Protein AF-A0A2E8S2K5-F1 (afdb_monomer_lite)

Sequence (98 aa):
MFSAHVRWGKFDLAAGYILPMKRAAFEDSQLEKAKTRRCTGYEVIRVALTGPKTATAQVHFGWTNRASTIVRAVTVKQTWKRVGDVWMLIEWDPEDGL

pLDDT: mean 88.98, std 9.49, range [41.88, 96.0]

Structure (mmCIF, N/CA/C/O backbone):
data_AF-A0A2E8S2K5-F1
#
_entry.id   AF-A0A2E8S2K5-F1
#
loop_
_atom_site.group_PDB
_atom_site.id
_atom_site.type_symbol
_atom_site.label_atom_id
_atom_site.label_alt_id
_atom_site.label_comp_id
_atom_site.label_asym_id
_atom_site.label_entity_id
_atom_site.label_seq_id
_atom_site.pdbx_PDB_ins_code
_atom_site.Cartn_x
_atom_site.Cartn_y
_atom_site.Cartn_z
_atom_site.occupancy
_atom_site.B_iso_or_equiv
_atom_site.auth_seq_id
_atom_site.auth_comp_id
_atom_site.auth_asym_id
_atom_site.auth_atom_id
_atom_site.pdbx_PDB_model_num
ATOM 1 N N . MET A 1 1 ? -1.551 -9.747 2.778 1.00 82.88 1 MET A N 1
ATOM 2 C CA . MET A 1 1 ? -0.769 -8.700 3.489 1.00 82.88 1 MET A CA 1
ATOM 3 C C . MET A 1 1 ? -0.414 -7.613 2.488 1.00 82.88 1 MET A C 1
ATOM 5 O O . MET A 1 1 ? 0.124 -7.942 1.439 1.00 82.88 1 MET A O 1
ATOM 9 N N . PHE A 1 2 ? -0.712 -6.349 2.786 1.00 91.50 2 PHE A N 1
ATOM 10 C CA . PHE A 1 2 ? -0.598 -5.229 1.841 1.00 91.50 2 PHE A CA 1
ATOM 11 C C . PHE A 1 2 ? 0.736 -5.141 1.077 1.00 91.50 2 PHE A C 1
ATOM 13 O O . PHE A 1 2 ? 0.735 -5.245 -0.148 1.00 91.50 2 PHE A O 1
ATOM 20 N N . SER A 1 3 ? 1.875 -5.038 1.774 1.00 91.69 3 SER A N 1
ATOM 21 C CA . SER A 1 3 ? 3.197 -4.888 1.135 1.00 91.69 3 SER A CA 1
ATOM 22 C C . SER A 1 3 ? 3.562 -6.066 0.222 1.00 91.69 3 SER A C 1
ATOM 24 O O . SER A 1 3 ? 4.193 -5.878 -0.816 1.00 91.69 3 SER A O 1
ATOM 26 N N . ALA A 1 4 ? 3.094 -7.277 0.549 1.00 93.31 4 ALA A N 1
ATOM 27 C CA . ALA A 1 4 ? 3.268 -8.450 -0.303 1.00 93.31 4 ALA A CA 1
ATOM 28 C C . ALA A 1 4 ? 2.487 -8.331 -1.619 1.00 93.31 4 ALA A C 1
ATOM 30 O O . ALA A 1 4 ? 3.009 -8.668 -2.678 1.00 93.31 4 ALA A O 1
ATOM 31 N N . HIS A 1 5 ? 1.250 -7.833 -1.575 1.00 94.75 5 HIS A N 1
ATOM 32 C CA . HIS A 1 5 ? 0.453 -7.622 -2.783 1.00 94.75 5 HIS A CA 1
ATOM 33 C C . HIS A 1 5 ? 1.063 -6.535 -3.677 1.00 94.75 5 HIS A C 1
ATOM 35 O O . HIS A 1 5 ? 1.169 -6.744 -4.885 1.00 94.75 5 HIS A O 1
ATOM 41 N N . VAL A 1 6 ? 1.567 -5.446 -3.083 1.00 91.31 6 VAL A N 1
ATOM 42 C CA . VAL A 1 6 ? 2.315 -4.397 -3.801 1.00 91.31 6 VAL A CA 1
ATOM 43 C C . VAL A 1 6 ? 3.554 -4.976 -4.488 1.00 91.31 6 VAL A C 1
ATOM 45 O O . VAL A 1 6 ? 3.766 -4.723 -5.673 1.00 91.31 6 VAL A O 1
ATOM 48 N N . ARG A 1 7 ? 4.333 -5.819 -3.791 1.00 92.50 7 ARG A N 1
ATOM 49 C CA . ARG A 1 7 ? 5.508 -6.493 -4.371 1.00 92.50 7 ARG A CA 1
ATOM 50 C C . ARG A 1 7 ? 5.172 -7.260 -5.647 1.00 92.50 7 ARG A C 1
ATOM 52 O O . ARG A 1 7 ? 5.920 -7.214 -6.620 1.00 92.50 7 ARG A O 1
ATOM 59 N N . TRP A 1 8 ? 4.059 -7.983 -5.628 1.00 93.00 8 TRP A N 1
ATOM 60 C CA . TRP A 1 8 ? 3.649 -8.844 -6.733 1.00 93.00 8 TRP A CA 1
ATOM 61 C C . TRP A 1 8 ? 2.790 -8.141 -7.789 1.00 93.00 8 TRP A C 1
ATOM 63 O O . TRP A 1 8 ? 2.329 -8.804 -8.711 1.00 93.00 8 TRP A O 1
ATOM 73 N N . GLY A 1 9 ? 2.575 -6.826 -7.677 1.00 90.94 9 GLY A N 1
ATOM 74 C CA . GLY A 1 9 ? 1.734 -6.072 -8.611 1.00 90.94 9 GLY A CA 1
ATOM 75 C C . GLY A 1 9 ? 0.245 -6.423 -8.536 1.00 90.94 9 GLY A C 1
ATOM 76 O O . GLY A 1 9 ? -0.500 -6.111 -9.458 1.00 90.94 9 GLY A O 1
ATOM 77 N N . LYS A 1 10 ? -0.198 -7.073 -7.453 1.00 94.31 10 LYS A N 1
ATOM 78 C CA . LYS A 1 10 ? -1.606 -7.420 -7.203 1.00 94.31 10 LYS A CA 1
ATOM 79 C C . LYS A 1 10 ? -2.307 -6.243 -6.523 1.00 94.31 10 LYS A C 1
ATOM 81 O O . LYS A 1 10 ? -2.610 -6.297 -5.329 1.00 94.31 10 LYS A O 1
ATOM 86 N N . PHE A 1 11 ? -2.412 -5.120 -7.233 1.00 93.38 11 PHE A N 1
ATOM 87 C CA . PHE A 1 11 ? -2.859 -3.852 -6.648 1.00 93.38 11 PHE A CA 1
ATOM 88 C C . PHE A 1 11 ? -4.334 -3.864 -6.242 1.00 93.38 11 PHE A C 1
ATOM 90 O O . PHE A 1 11 ? -4.669 -3.257 -5.233 1.00 93.38 11 PHE A O 1
ATOM 97 N N . ASP A 1 12 ? -5.162 -4.643 -6.927 1.00 93.75 12 ASP A N 1
ATOM 98 C CA . ASP A 1 12 ? -6.543 -4.964 -6.555 1.00 93.75 12 ASP A CA 1
ATOM 99 C C . ASP A 1 12 ? -6.629 -5.567 -5.137 1.00 93.75 12 ASP A C 1
ATOM 101 O O . ASP A 1 12 ? -7.364 -5.094 -4.267 1.00 93.75 12 ASP A O 1
ATOM 105 N N . LEU A 1 13 ? -5.786 -6.563 -4.843 1.00 94.62 13 LEU A N 1
ATOM 106 C CA . LEU A 1 13 ? -5.728 -7.191 -3.521 1.00 94.62 13 LEU A CA 1
ATOM 107 C C . LEU A 1 13 ? -5.129 -6.250 -2.468 1.00 94.62 13 LEU A C 1
ATOM 109 O O . LEU A 1 13 ? -5.521 -6.284 -1.301 1.00 94.62 13 LEU A O 1
ATOM 113 N N . ALA A 1 14 ? -4.172 -5.403 -2.860 1.00 94.00 14 ALA A N 1
ATOM 114 C CA . ALA A 1 14 ? -3.610 -4.384 -1.978 1.00 94.00 14 ALA A CA 1
ATOM 115 C C . ALA A 1 14 ? -4.655 -3.312 -1.612 1.00 94.00 14 ALA A C 1
ATOM 117 O O . ALA A 1 14 ? -4.740 -2.913 -0.450 1.00 94.00 14 ALA A O 1
ATOM 118 N N . ALA A 1 15 ? -5.495 -2.901 -2.563 1.00 93.56 15 ALA A N 1
ATOM 119 C CA . ALA A 1 15 ? -6.548 -1.912 -2.363 1.00 93.56 15 ALA A CA 1
ATOM 120 C C . ALA A 1 15 ? -7.617 -2.374 -1.362 1.00 93.56 15 ALA A C 1
ATOM 122 O O . ALA A 1 15 ? -8.216 -1.546 -0.676 1.00 93.56 15 ALA A O 1
ATOM 123 N N . GLY A 1 16 ? -7.791 -3.686 -1.170 1.00 93.75 16 GLY A N 1
ATOM 124 C CA . GLY A 1 16 ? -8.633 -4.240 -0.104 1.00 93.75 16 GLY A CA 1
ATOM 125 C C . GLY A 1 16 ? -8.276 -3.729 1.302 1.00 93.75 16 GLY A C 1
ATOM 126 O O . GLY A 1 16 ? -9.160 -3.592 2.148 1.00 93.75 16 GLY A O 1
ATOM 127 N N . TYR A 1 17 ? -7.010 -3.363 1.530 1.00 94.25 17 TYR A N 1
ATOM 128 C CA . TYR A 1 17 ? -6.524 -2.791 2.789 1.00 94.25 17 TYR A CA 1
ATOM 129 C C . TYR A 1 17 ? -6.633 -1.264 2.856 1.00 94.25 17 TYR A C 1
ATOM 131 O O . TYR A 1 17 ? -6.312 -0.684 3.885 1.00 94.25 17 TYR A O 1
ATOM 139 N N . ILE A 1 18 ? -7.062 -0.598 1.788 1.00 92.19 18 ILE A N 1
ATOM 140 C CA . ILE A 1 18 ? -7.200 0.858 1.722 1.00 92.19 18 ILE A CA 1
ATOM 141 C C . ILE A 1 18 ? -8.662 1.241 1.952 1.00 92.19 18 ILE A C 1
ATOM 143 O O . ILE A 1 18 ? -9.583 0.486 1.619 1.00 92.19 18 ILE A O 1
ATOM 147 N N . LEU A 1 19 ? -8.876 2.431 2.524 1.00 88.88 19 LEU A N 1
ATOM 148 C CA . LEU A 1 19 ? -10.209 3.014 2.674 1.00 88.88 19 LEU A CA 1
ATOM 149 C C . LEU A 1 19 ? -10.970 2.997 1.335 1.00 88.88 19 LEU A C 1
ATOM 151 O O . LEU A 1 19 ? -10.406 3.453 0.338 1.00 88.88 19 LEU A O 1
ATOM 155 N N . PRO A 1 20 ? -12.247 2.561 1.298 1.00 89.62 20 PRO A N 1
ATOM 156 C CA . PRO A 1 20 ? -13.006 2.385 0.054 1.00 89.62 20 PRO A CA 1
ATOM 157 C C . PRO A 1 20 ? -12.943 3.580 -0.904 1.00 89.62 20 PRO A C 1
ATOM 159 O O . PRO A 1 20 ? -12.677 3.409 -2.088 1.00 89.62 20 PRO A O 1
ATOM 162 N N . MET A 1 21 ? -13.078 4.795 -0.369 1.00 88.69 21 MET A N 1
ATOM 163 C CA . MET A 1 21 ? -13.047 6.050 -1.131 1.00 88.69 21 MET A CA 1
ATOM 164 C C . MET A 1 21 ? -11.702 6.364 -1.813 1.00 88.69 21 MET A C 1
ATOM 166 O O . MET A 1 21 ? -11.663 7.193 -2.712 1.00 88.69 21 MET A O 1
ATOM 170 N N . LYS A 1 22 ? -10.597 5.731 -1.393 1.00 89.31 22 LYS A N 1
ATOM 171 C CA . LYS A 1 22 ? -9.250 5.943 -1.951 1.00 89.31 22 LYS A CA 1
ATOM 172 C C . LYS A 1 22 ? -8.770 4.784 -2.838 1.00 89.31 22 LYS A C 1
ATOM 174 O O . LYS A 1 22 ? -7.693 4.890 -3.417 1.00 89.31 22 LYS A O 1
ATOM 179 N N . ARG A 1 23 ? -9.528 3.683 -2.942 1.00 92.00 23 ARG A N 1
ATOM 180 C CA . ARG A 1 23 ? -9.088 2.446 -3.621 1.00 92.00 23 ARG A CA 1
ATOM 181 C C . ARG A 1 23 ? -8.792 2.653 -5.102 1.00 92.00 23 ARG A C 1
ATOM 183 O O . ARG A 1 23 ? -7.679 2.371 -5.522 1.00 92.00 23 ARG A O 1
ATOM 190 N N . ALA A 1 24 ? -9.742 3.222 -5.845 1.00 91.06 24 ALA A N 1
ATOM 191 C CA . ALA A 1 24 ? -9.591 3.442 -7.285 1.00 91.06 24 ALA A CA 1
ATOM 192 C C . ALA A 1 24 ? -8.367 4.320 -7.602 1.00 91.06 24 ALA A C 1
ATOM 194 O O . ALA A 1 24 ? -7.480 3.909 -8.340 1.00 91.06 24 ALA A O 1
ATOM 195 N N . ALA A 1 25 ? -8.245 5.471 -6.931 1.00 89.75 25 ALA A N 1
ATOM 196 C CA . ALA A 1 25 ? -7.104 6.372 -7.109 1.00 89.75 25 ALA A CA 1
ATOM 197 C C . ALA A 1 25 ? -5.755 5.707 -6.773 1.00 89.75 25 ALA A C 1
ATOM 199 O O . ALA A 1 25 ? -4.735 5.983 -7.409 1.00 89.75 25 ALA A O 1
ATOM 200 N N . PHE A 1 26 ? -5.732 4.826 -5.770 1.00 90.62 26 PHE A N 1
ATOM 201 C CA . PHE A 1 26 ? -4.550 4.037 -5.453 1.00 90.62 26 PHE A CA 1
ATOM 202 C C . PHE A 1 26 ? -4.212 3.043 -6.569 1.00 90.62 26 PHE A C 1
ATOM 204 O O . PHE A 1 26 ? -3.054 2.999 -6.990 1.00 90.62 26 PHE A O 1
ATOM 211 N N . GLU A 1 27 ? -5.190 2.257 -7.026 1.00 92.44 27 GLU A N 1
ATOM 212 C CA . GLU A 1 27 ? -4.998 1.23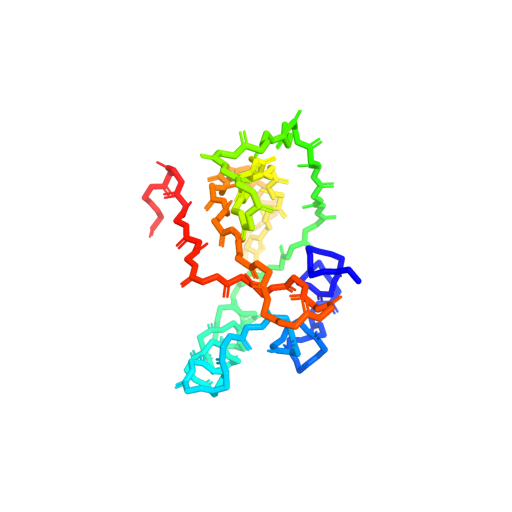7 -8.059 1.00 92.44 27 GLU A CA 1
ATOM 213 C C . GLU A 1 27 ? -4.474 1.876 -9.342 1.00 92.44 27 GLU A C 1
ATOM 215 O O . GLU A 1 27 ? -3.421 1.467 -9.833 1.00 92.44 27 GLU A O 1
ATOM 220 N N . ASP A 1 28 ? -5.116 2.953 -9.797 1.00 92.06 28 ASP A N 1
ATOM 221 C CA . ASP A 1 28 ? -4.708 3.713 -10.980 1.00 92.06 28 ASP A CA 1
ATOM 222 C C . ASP A 1 28 ? -3.271 4.230 -10.844 1.00 92.06 28 ASP A C 1
ATOM 224 O O . ASP A 1 28 ? -2.434 4.028 -11.729 1.00 92.06 28 ASP A O 1
ATOM 228 N N . SER A 1 29 ? -2.935 4.838 -9.697 1.00 90.19 29 SER A N 1
ATOM 229 C CA . SER A 1 29 ? -1.579 5.334 -9.446 1.00 90.19 29 SER A CA 1
ATOM 230 C C . SER A 1 29 ? -0.545 4.207 -9.486 1.00 90.19 29 SER A C 1
ATOM 232 O O . SER A 1 29 ? 0.530 4.376 -10.069 1.00 90.19 29 SER A O 1
ATOM 234 N N . GLN A 1 30 ? -0.834 3.059 -8.866 1.00 91.00 30 GLN A N 1
ATOM 235 C CA . GLN A 1 30 ? 0.100 1.935 -8.839 1.00 91.00 30 GLN A CA 1
ATOM 236 C C . GLN A 1 30 ? 0.248 1.257 -10.196 1.00 91.00 30 GLN A C 1
ATOM 238 O O . GLN A 1 30 ? 1.369 0.895 -10.554 1.00 91.00 30 GLN A O 1
ATOM 243 N N . LEU A 1 31 ? -0.835 1.129 -10.961 1.00 92.06 31 LEU A N 1
ATOM 244 C CA . LEU A 1 31 ? -0.801 0.606 -12.324 1.00 92.06 31 LEU A CA 1
ATOM 245 C C . LEU A 1 31 ? 0.042 1.497 -13.237 1.00 92.06 31 LEU A C 1
ATOM 247 O O . LEU A 1 31 ? 0.889 0.981 -13.967 1.00 92.06 31 LEU A O 1
ATOM 251 N N . GLU A 1 32 ? -0.107 2.820 -13.142 1.00 90.06 32 GLU A N 1
ATOM 252 C CA . GLU A 1 32 ? 0.713 3.762 -13.910 1.00 90.06 32 GLU A CA 1
ATOM 253 C C . GLU A 1 32 ? 2.198 3.629 -13.551 1.00 90.06 32 GLU A C 1
ATOM 255 O O . GLU A 1 32 ? 3.052 3.433 -14.416 1.00 90.06 32 GLU A O 1
ATOM 260 N N . LYS A 1 33 ? 2.513 3.622 -12.251 1.00 89.06 33 LYS A N 1
ATOM 261 C CA . LYS A 1 33 ? 3.875 3.393 -11.748 1.00 89.06 33 LYS A CA 1
ATOM 262 C C . LYS A 1 33 ? 4.429 2.040 -12.207 1.00 89.06 33 LYS A C 1
ATOM 264 O O . LYS A 1 33 ? 5.600 1.945 -12.568 1.00 89.06 33 LYS A O 1
ATOM 269 N N . ALA A 1 34 ? 3.612 0.993 -12.246 1.00 88.75 34 ALA A N 1
ATOM 270 C CA . ALA A 1 34 ? 4.041 -0.342 -12.649 1.00 88.75 34 ALA A CA 1
ATOM 271 C C . ALA A 1 34 ? 4.467 -0.442 -14.123 1.00 88.75 34 ALA A C 1
ATOM 273 O O . ALA A 1 34 ? 5.168 -1.393 -14.485 1.00 88.75 34 ALA A O 1
ATOM 274 N N . LYS A 1 35 ? 4.100 0.532 -14.971 1.00 89.44 35 LYS A N 1
ATOM 275 C CA . LYS A 1 35 ? 4.584 0.613 -16.358 1.00 89.44 35 LYS A CA 1
ATOM 276 C C . LYS A 1 35 ? 6.091 0.847 -16.420 1.00 89.44 35 LYS A C 1
ATOM 278 O O . LYS A 1 35 ? 6.757 0.278 -17.281 1.00 89.44 35 LYS A O 1
ATOM 283 N N . THR A 1 36 ? 6.632 1.639 -15.495 1.00 88.50 36 THR A N 1
ATOM 284 C CA . THR A 1 36 ? 8.035 2.081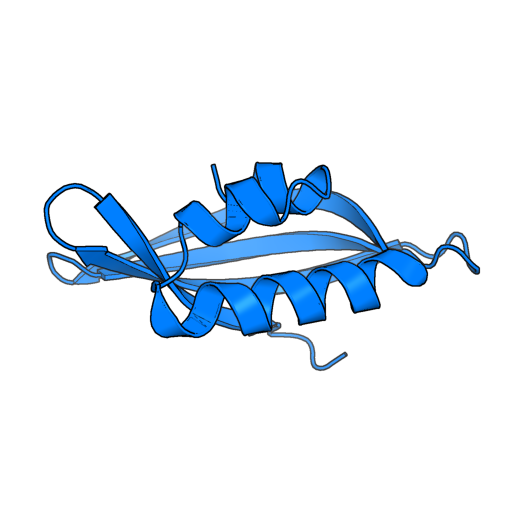 -15.514 1.00 88.50 36 THR A CA 1
ATOM 285 C C . THR A 1 36 ? 8.880 1.466 -14.408 1.00 88.50 36 THR A C 1
ATOM 287 O O . THR A 1 36 ? 10.086 1.319 -14.583 1.00 88.50 36 THR A O 1
ATOM 290 N N . ARG A 1 37 ? 8.283 1.050 -13.286 1.00 88.88 37 ARG A N 1
ATOM 291 C CA . ARG A 1 37 ? 9.006 0.450 -12.157 1.00 88.88 37 ARG A CA 1
ATOM 292 C C . ARG A 1 37 ? 8.379 -0.845 -11.664 1.00 88.88 37 ARG A C 1
ATOM 294 O O . ARG A 1 37 ? 7.191 -1.094 -11.833 1.00 88.88 37 ARG A O 1
ATOM 301 N N . ARG A 1 38 ? 9.185 -1.685 -11.021 1.00 89.38 38 ARG A N 1
ATOM 302 C CA . ARG A 1 38 ? 8.744 -2.922 -10.369 1.00 89.38 38 ARG A CA 1
ATOM 303 C C . ARG A 1 38 ? 9.311 -2.992 -8.960 1.00 89.38 38 ARG A C 1
ATOM 305 O O . ARG A 1 38 ? 10.476 -2.680 -8.746 1.00 89.38 38 ARG A O 1
ATOM 312 N N . CYS A 1 39 ? 8.495 -3.440 -8.013 1.00 90.31 39 CYS A N 1
ATOM 313 C CA . CYS A 1 39 ? 8.963 -3.758 -6.673 1.00 90.31 39 CYS A CA 1
ATOM 314 C C . CYS A 1 39 ? 9.725 -5.093 -6.702 1.00 90.31 39 CYS A C 1
ATOM 316 O O . CYS A 1 39 ? 9.177 -6.118 -7.114 1.00 90.31 39 CYS A O 1
ATOM 318 N N . THR A 1 40 ? 10.979 -5.101 -6.264 1.00 91.25 40 THR A N 1
ATOM 319 C CA . THR A 1 40 ? 11.823 -6.305 -6.179 1.00 91.25 40 THR A CA 1
ATOM 320 C C . THR A 1 40 ? 11.782 -6.942 -4.799 1.00 91.25 40 THR A C 1
ATOM 322 O O . THR A 1 40 ? 11.916 -8.159 -4.678 1.00 91.25 40 THR A O 1
ATOM 325 N N . GLY A 1 41 ? 11.539 -6.143 -3.761 1.00 92.12 41 GLY A N 1
ATOM 326 C CA . GLY A 1 41 ? 11.531 -6.605 -2.383 1.00 92.12 41 GLY A CA 1
ATOM 327 C C . GLY A 1 41 ? 10.831 -5.647 -1.440 1.00 92.12 41 GLY A C 1
ATOM 328 O O . GLY A 1 41 ? 10.613 -4.486 -1.778 1.00 92.12 41 GLY A O 1
ATOM 329 N N . TYR A 1 42 ? 10.478 -6.149 -0.262 1.00 93.81 42 TYR A N 1
ATOM 330 C CA . TYR A 1 42 ? 10.090 -5.302 0.853 1.00 93.81 42 TYR A CA 1
ATOM 331 C C . TYR A 1 42 ? 10.566 -5.915 2.167 1.00 93.81 42 TYR A C 1
ATOM 333 O O . TYR A 1 42 ? 10.666 -7.139 2.275 1.00 93.81 42 TYR A O 1
ATOM 341 N N . GLU A 1 43 ? 10.804 -5.063 3.152 1.00 94.19 43 GLU A N 1
ATOM 342 C CA . GLU A 1 43 ? 11.156 -5.434 4.515 1.00 94.19 43 GLU A CA 1
ATOM 343 C C . GLU A 1 43 ? 10.381 -4.542 5.486 1.00 94.19 43 GLU A C 1
ATOM 345 O O . GLU A 1 43 ? 10.332 -3.323 5.321 1.00 94.19 43 GLU A O 1
ATOM 350 N N . VAL A 1 44 ? 9.726 -5.147 6.478 1.00 93.38 44 VAL A N 1
ATOM 351 C CA . VAL A 1 44 ? 9.047 -4.395 7.540 1.00 93.38 44 VAL A CA 1
ATOM 352 C C . VAL A 1 44 ? 10.063 -4.150 8.644 1.00 93.38 44 VAL A C 1
ATOM 354 O O . VAL A 1 44 ? 10.470 -5.085 9.323 1.00 93.38 44 VAL A O 1
ATOM 357 N N . ILE A 1 45 ? 10.461 -2.895 8.809 1.00 94.75 45 ILE A N 1
ATOM 358 C CA . ILE A 1 45 ? 11.550 -2.494 9.704 1.00 94.75 45 ILE A CA 1
ATOM 359 C C . ILE A 1 45 ? 11.048 -2.333 11.130 1.00 94.75 45 ILE A C 1
ATOM 361 O O . ILE A 1 45 ? 11.665 -2.785 12.091 1.00 94.75 45 ILE A O 1
ATOM 365 N N . ARG A 1 46 ? 9.901 -1.670 11.275 1.00 93.38 46 ARG A N 1
ATOM 366 C CA . ARG A 1 46 ? 9.325 -1.364 12.579 1.00 93.38 46 ARG A CA 1
ATOM 367 C C . ARG A 1 46 ? 7.819 -1.331 12.486 1.00 93.38 46 ARG A C 1
ATOM 369 O O . ARG A 1 46 ? 7.271 -0.783 11.535 1.00 93.38 46 ARG A O 1
ATOM 376 N N . VAL A 1 47 ? 7.167 -1.855 13.515 1.00 94.75 47 VAL A N 1
ATOM 377 C CA . VAL A 1 47 ? 5.739 -1.667 13.761 1.00 94.75 47 VAL A CA 1
ATOM 378 C C . VAL A 1 47 ? 5.582 -1.117 15.171 1.00 94.75 47 VAL A C 1
ATOM 380 O O . VAL A 1 47 ? 6.186 -1.634 16.109 1.00 94.75 47 VAL A O 1
ATOM 383 N N . ALA A 1 48 ? 4.798 -0.057 15.322 1.00 95.56 48 ALA A N 1
ATOM 384 C CA . ALA A 1 48 ? 4.509 0.551 16.611 1.00 95.56 48 ALA A CA 1
ATOM 385 C C . ALA A 1 48 ? 3.015 0.853 16.721 1.00 95.56 48 ALA A C 1
ATOM 387 O O . ALA A 1 48 ? 2.418 1.418 15.807 1.00 95.56 48 ALA A O 1
ATOM 388 N N . LEU A 1 49 ? 2.407 0.504 17.853 1.00 95.56 49 LEU A N 1
ATOM 389 C CA . LEU A 1 49 ? 1.080 1.010 18.187 1.00 95.56 49 LEU A CA 1
ATOM 390 C C . LEU A 1 49 ? 1.212 2.483 18.582 1.00 95.56 49 LEU A C 1
ATOM 392 O O . LEU A 1 49 ? 2.035 2.829 19.424 1.00 95.56 49 LEU A O 1
ATOM 396 N N . THR A 1 50 ? 0.401 3.343 17.976 1.00 92.50 50 THR A N 1
ATOM 397 C CA . THR A 1 50 ? 0.331 4.778 18.309 1.00 92.50 50 THR A CA 1
ATOM 398 C C . THR A 1 50 ? -0.946 5.130 19.070 1.00 92.50 50 THR A C 1
ATOM 400 O O . THR A 1 50 ? -1.132 6.270 19.482 1.00 92.50 50 THR A O 1
ATOM 403 N N . GLY A 1 51 ? -1.830 4.149 19.265 1.00 91.31 51 GLY A N 1
ATOM 404 C CA . GLY A 1 51 ? -3.075 4.264 20.014 1.00 91.31 51 GLY A CA 1
ATOM 405 C C . GLY A 1 51 ? -3.866 2.949 20.001 1.00 91.31 51 GLY A C 1
ATOM 406 O O . GLY A 1 51 ? -3.465 1.992 19.338 1.00 91.31 51 GLY A O 1
ATOM 407 N N . PRO A 1 52 ? -5.029 2.882 20.678 1.00 90.25 52 PRO A N 1
ATOM 408 C CA . PRO A 1 52 ? -5.809 1.643 20.825 1.00 90.25 52 PRO A CA 1
ATOM 409 C C . PRO A 1 52 ? -6.278 1.019 19.501 1.00 90.25 52 PRO A C 1
ATOM 411 O O . PRO A 1 52 ? -6.575 -0.171 19.430 1.00 90.25 52 PRO A O 1
ATOM 414 N N . LYS A 1 53 ? -6.394 1.835 18.448 1.00 94.94 53 LYS A N 1
ATOM 415 C CA . LYS A 1 53 ? -6.858 1.431 17.113 1.00 94.94 53 LYS A CA 1
ATOM 416 C C . LYS A 1 53 ? -5.972 1.997 16.007 1.00 94.94 53 LYS A C 1
ATOM 418 O O . LYS A 1 53 ? -6.423 2.090 14.870 1.00 94.94 53 LYS A O 1
ATOM 423 N N . THR A 1 54 ? -4.753 2.420 16.329 1.00 95.62 54 THR A N 1
ATOM 424 C CA . THR A 1 54 ? -3.833 3.033 15.368 1.00 95.62 54 THR A CA 1
ATOM 425 C C . THR A 1 54 ? -2.435 2.456 15.508 1.00 95.62 54 THR A C 1
ATOM 427 O O . THR A 1 54 ? -1.957 2.199 16.613 1.00 95.62 54 THR A O 1
ATOM 430 N N . ALA A 1 55 ? -1.779 2.250 14.373 1.00 96.00 55 ALA A N 1
ATOM 431 C CA . ALA A 1 55 ? -0.421 1.742 14.310 1.00 96.00 55 ALA A CA 1
ATOM 432 C C . ALA A 1 55 ? 0.349 2.439 13.191 1.00 96.00 55 ALA A C 1
ATOM 434 O O . ALA A 1 55 ? -0.233 2.857 12.192 1.00 96.00 55 ALA A O 1
ATOM 435 N N . THR A 1 56 ? 1.660 2.535 13.344 1.00 95.25 56 THR A N 1
ATOM 436 C CA . THR A 1 56 ? 2.573 2.931 12.279 1.00 95.25 56 THR A CA 1
ATOM 437 C C . THR A 1 56 ? 3.475 1.761 11.921 1.00 95.25 56 THR A C 1
ATOM 439 O O . THR A 1 56 ? 3.876 0.981 12.787 1.00 95.25 56 THR A O 1
ATOM 442 N N . ALA A 1 57 ? 3.784 1.626 10.637 1.00 94.56 57 ALA A N 1
ATOM 443 C CA . ALA A 1 57 ? 4.768 0.680 10.143 1.00 94.56 57 ALA A CA 1
ATOM 444 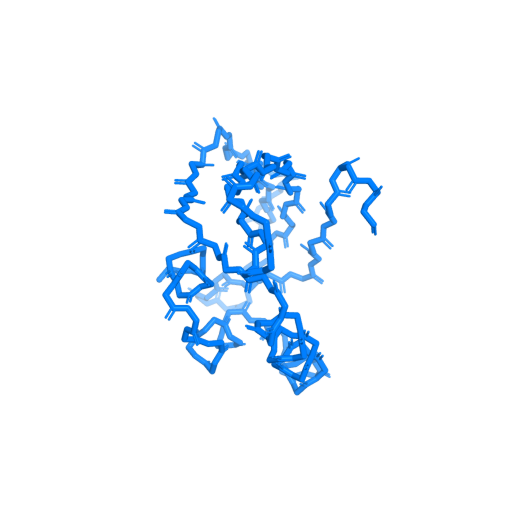C C . ALA A 1 57 ? 5.771 1.401 9.241 1.00 94.56 57 ALA A C 1
ATOM 446 O O . ALA A 1 57 ? 5.371 2.165 8.368 1.00 94.56 57 ALA A O 1
ATOM 447 N N . GLN A 1 58 ? 7.060 1.157 9.440 1.00 94.50 58 GLN A N 1
ATOM 448 C CA . GLN A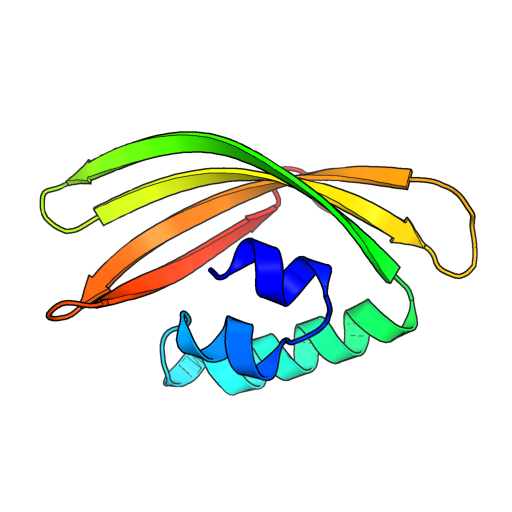 1 58 ? 8.103 1.558 8.499 1.00 94.50 58 GLN A CA 1
ATOM 449 C C . GLN A 1 58 ? 8.444 0.358 7.628 1.00 94.50 58 GLN A C 1
ATOM 451 O O . GLN A 1 58 ? 8.752 -0.722 8.139 1.00 94.50 58 GLN A O 1
ATOM 456 N N . VAL A 1 59 ? 8.351 0.541 6.316 1.00 93.81 59 VAL A N 1
ATOM 457 C CA . VAL A 1 59 ? 8.579 -0.517 5.336 1.00 93.81 59 VAL A CA 1
ATOM 458 C C . VAL A 1 59 ? 9.597 -0.032 4.319 1.00 93.81 59 VAL A C 1
ATOM 460 O O . VAL A 1 59 ? 9.364 0.962 3.636 1.00 93.81 59 VAL A O 1
ATOM 463 N N . HIS A 1 60 ? 10.707 -0.747 4.192 1.00 94.25 60 HIS A N 1
ATOM 464 C CA . HIS A 1 60 ? 11.649 -0.546 3.099 1.00 94.25 60 HIS A CA 1
ATOM 465 C C . HIS A 1 60 ? 11.139 -1.286 1.873 1.00 94.25 60 HIS A C 1
ATOM 467 O O . HIS A 1 60 ? 10.882 -2.485 1.938 1.00 94.25 60 HIS A O 1
ATOM 473 N N . PHE A 1 61 ? 11.011 -0.591 0.749 1.00 92.06 61 PHE A N 1
ATOM 474 C CA . PHE A 1 61 ? 10.713 -1.192 -0.543 1.00 92.06 61 PHE A CA 1
ATOM 475 C C . PHE A 1 61 ? 11.911 -1.064 -1.475 1.00 92.06 61 PHE A C 1
ATOM 477 O O . PHE A 1 61 ? 12.448 0.024 -1.662 1.00 92.06 61 PHE A O 1
ATOM 484 N N . GLY A 1 62 ? 12.290 -2.169 -2.110 1.00 92.06 62 GLY A N 1
ATOM 485 C CA . GLY A 1 62 ? 13.216 -2.163 -3.236 1.00 92.06 62 GLY A CA 1
ATOM 486 C C . GLY A 1 62 ? 12.446 -1.993 -4.539 1.00 92.06 62 GLY A C 1
ATOM 487 O O . GLY A 1 62 ? 11.546 -2.782 -4.831 1.00 92.06 62 GLY A O 1
ATOM 488 N N . TRP A 1 63 ? 12.810 -0.994 -5.335 1.00 90.75 63 TRP A N 1
ATOM 489 C CA . TRP A 1 63 ? 12.230 -0.719 -6.645 1.00 90.75 63 TRP A CA 1
ATOM 490 C C . TRP A 1 63 ? 13.306 -0.746 -7.716 1.00 90.75 63 TRP A C 1
ATOM 492 O O . TRP A 1 63 ? 14.364 -0.156 -7.542 1.00 90.75 63 TRP A O 1
ATOM 502 N N . THR A 1 64 ? 13.025 -1.365 -8.855 1.00 89.69 64 THR A N 1
ATOM 503 C CA . THR A 1 64 ? 13.840 -1.209 -10.062 1.00 89.69 64 THR A CA 1
ATOM 504 C C . THR A 1 64 ? 13.062 -0.445 -11.109 1.00 89.69 64 THR A C 1
ATOM 506 O O . THR A 1 64 ? 11.853 -0.643 -11.265 1.00 89.69 64 THR A O 1
ATOM 509 N N . ASN A 1 65 ? 13.751 0.414 -11.853 1.00 86.06 65 ASN A N 1
ATOM 510 C CA . ASN A 1 65 ? 13.213 0.905 -13.113 1.00 86.06 65 ASN A CA 1
ATOM 511 C C . ASN A 1 65 ? 13.254 -0.253 -14.131 1.00 86.06 65 ASN A C 1
ATOM 513 O O . ASN A 1 65 ? 14.118 -1.121 -14.071 1.00 86.06 65 ASN A O 1
ATOM 517 N N . ARG A 1 66 ? 12.293 -0.334 -15.047 1.00 77.88 66 ARG A N 1
ATOM 518 C CA . ARG A 1 66 ? 12.332 -1.328 -16.128 1.00 77.88 66 ARG A CA 1
ATOM 519 C C . ARG A 1 66 ? 13.338 -0.947 -17.213 1.00 77.88 66 ARG A C 1
ATOM 521 O O . ARG A 1 66 ? 13.881 -1.835 -17.856 1.00 77.88 66 ARG A O 1
ATOM 528 N N . ALA A 1 67 ? 13.598 0.348 -17.390 1.00 81.19 67 ALA A N 1
ATOM 529 C CA . ALA A 1 67 ? 14.568 0.865 -18.352 1.00 81.19 67 ALA A CA 1
ATOM 530 C C . ALA A 1 67 ? 16.011 0.861 -17.819 1.00 81.19 67 ALA A C 1
ATOM 532 O O . ALA A 1 67 ? 16.952 0.889 -18.605 1.00 81.19 67 ALA A O 1
ATOM 533 N N . SER A 1 68 ? 16.206 0.820 -16.496 1.00 74.25 68 SER A N 1
ATOM 534 C CA . SER A 1 68 ? 17.534 0.734 -15.887 1.00 74.25 68 SER A CA 1
ATOM 535 C C . SER A 1 68 ? 17.557 -0.306 -14.776 1.00 74.25 68 SER A C 1
ATOM 537 O O . SER A 1 68 ? 16.705 -0.309 -13.896 1.00 74.25 68 SER A O 1
ATOM 539 N N . THR A 1 69 ? 18.578 -1.161 -14.753 1.00 74.00 69 THR A N 1
ATOM 540 C CA . THR A 1 69 ? 18.772 -2.205 -13.726 1.00 74.00 69 THR A CA 1
ATOM 541 C C . THR A 1 69 ? 19.080 -1.634 -12.329 1.00 74.00 69 THR A C 1
ATOM 543 O O . THR A 1 69 ? 19.473 -2.362 -11.422 1.00 74.00 69 THR A O 1
ATOM 546 N N . ILE A 1 70 ? 18.927 -0.321 -12.137 1.00 78.38 70 ILE A N 1
ATOM 547 C CA . ILE A 1 70 ? 19.218 0.366 -10.886 1.00 78.38 70 ILE A CA 1
ATOM 548 C C . ILE A 1 70 ? 18.100 0.064 -9.894 1.00 78.38 70 ILE A C 1
ATOM 550 O O . ILE A 1 70 ? 16.935 0.413 -10.110 1.00 78.38 70 ILE A O 1
ATOM 554 N N . VAL A 1 71 ? 18.485 -0.562 -8.786 1.00 77.75 71 VAL A N 1
ATOM 555 C CA . VAL A 1 71 ? 17.629 -0.750 -7.619 1.00 77.75 71 VAL A CA 1
ATOM 556 C C . VAL A 1 71 ? 17.715 0.508 -6.758 1.00 77.75 71 VAL A C 1
ATOM 558 O O . VAL A 1 71 ? 18.804 0.934 -6.381 1.00 77.75 71 VAL A O 1
ATOM 561 N N . ARG A 1 72 ? 16.568 1.092 -6.424 1.00 84.69 72 ARG A N 1
ATOM 562 C CA . ARG A 1 72 ? 16.432 2.136 -5.409 1.00 84.69 72 ARG A CA 1
ATOM 563 C C . ARG A 1 72 ? 15.644 1.582 -4.234 1.00 84.69 72 ARG A C 1
ATOM 565 O O . ARG A 1 72 ? 14.575 1.002 -4.428 1.00 84.69 72 ARG A O 1
ATOM 572 N N . ALA A 1 73 ? 16.176 1.756 -3.033 1.00 85.38 73 ALA A N 1
ATOM 573 C CA . ALA A 1 73 ? 15.424 1.531 -1.810 1.00 85.38 73 ALA A CA 1
ATOM 574 C C . ALA A 1 73 ? 14.635 2.801 -1.476 1.00 85.38 73 ALA A C 1
ATOM 576 O O . ALA A 1 73 ? 15.147 3.903 -1.647 1.00 85.38 73 ALA A O 1
ATOM 577 N N . VAL A 1 74 ? 13.387 2.634 -1.051 1.00 89.31 74 VAL A N 1
ATOM 578 C CA . VAL A 1 74 ? 12.521 3.718 -0.582 1.00 89.31 74 VAL A CA 1
ATOM 579 C C . VAL A 1 74 ? 11.923 3.280 0.736 1.00 89.31 74 VAL A C 1
ATOM 581 O O . VAL A 1 74 ? 11.273 2.230 0.800 1.00 89.31 74 VAL A O 1
ATOM 584 N N . THR A 1 75 ? 12.103 4.092 1.767 1.00 91.19 75 THR A N 1
ATOM 585 C CA . THR A 1 75 ? 11.410 3.881 3.033 1.00 91.19 75 THR A CA 1
ATOM 586 C C . THR A 1 75 ? 10.034 4.511 2.962 1.00 91.19 75 THR A C 1
ATOM 588 O O . THR A 1 75 ? 9.876 5.657 2.555 1.00 91.19 75 THR A O 1
ATOM 591 N N . VAL A 1 76 ? 9.013 3.744 3.328 1.00 91.69 76 VAL A N 1
ATOM 592 C CA . VAL A 1 76 ? 7.630 4.207 3.379 1.00 91.69 76 VAL A CA 1
ATOM 593 C C . VAL A 1 76 ? 7.136 4.086 4.806 1.00 91.69 76 VAL A C 1
ATOM 595 O O . VAL A 1 76 ? 7.126 2.993 5.384 1.00 91.69 76 VAL A O 1
ATOM 598 N N . LYS A 1 77 ? 6.662 5.203 5.348 1.00 93.50 77 LYS A N 1
ATOM 599 C CA . LYS A 1 77 ? 5.904 5.219 6.590 1.00 93.50 77 LYS A CA 1
ATOM 600 C C . LYS A 1 77 ? 4.438 4.965 6.265 1.00 93.50 77 LYS A C 1
ATOM 602 O O . LYS A 1 77 ? 3.839 5.629 5.427 1.00 93.50 77 LYS A O 1
ATOM 607 N N . GLN A 1 78 ? 3.862 3.966 6.913 1.00 94.38 78 GLN A N 1
ATOM 608 C CA . GLN A 1 78 ? 2.477 3.553 6.746 1.00 94.38 78 GLN A CA 1
ATOM 609 C C . GLN A 1 78 ? 1.714 3.814 8.038 1.00 94.38 78 GLN A C 1
ATOM 611 O O . GLN A 1 78 ? 2.116 3.324 9.094 1.00 94.38 78 GLN A O 1
ATOM 616 N N . THR A 1 79 ? 0.593 4.522 7.952 1.00 94.62 79 THR A N 1
ATOM 617 C CA . THR A 1 79 ? -0.324 4.723 9.075 1.00 94.62 79 THR A CA 1
ATOM 618 C C . THR A 1 79 ? -1.550 3.838 8.893 1.00 94.62 79 THR A C 1
ATOM 620 O O . THR A 1 79 ? -2.268 3.900 7.890 1.00 94.62 79 THR A O 1
ATOM 623 N N . TRP A 1 80 ? -1.810 3.020 9.904 1.00 95.50 80 TRP A N 1
ATOM 624 C CA . TRP A 1 80 ? -2.870 2.028 9.938 1.00 95.50 80 TRP A CA 1
ATOM 625 C C . TRP A 1 80 ? -3.905 2.383 10.999 1.00 95.50 80 TRP A C 1
ATOM 627 O O . TRP A 1 80 ? -3.562 2.794 12.109 1.00 95.50 80 TRP A O 1
ATOM 637 N N . LYS A 1 81 ? -5.180 2.168 10.678 1.00 95.19 81 LYS A N 1
ATOM 638 C CA . LYS A 1 81 ? -6.306 2.325 11.598 1.00 95.19 81 LYS A CA 1
ATOM 639 C C . LYS A 1 81 ? -7.177 1.078 11.593 1.00 95.19 81 LYS A C 1
ATOM 641 O O . LYS A 1 81 ? -7.529 0.565 10.534 1.00 95.19 81 LYS A O 1
ATOM 646 N N . ARG A 1 82 ? -7.565 0.610 12.775 1.00 94.56 82 ARG A N 1
ATOM 647 C CA . ARG A 1 82 ? -8.504 -0.499 12.933 1.00 94.56 82 ARG A CA 1
ATOM 648 C C . ARG A 1 82 ? -9.941 0.005 12.762 1.00 94.56 82 ARG A C 1
ATOM 650 O O . ARG A 1 82 ? -10.393 0.867 13.517 1.00 94.56 82 ARG A O 1
ATOM 657 N N . VAL A 1 83 ? -10.647 -0.532 11.770 1.00 92.19 83 VAL A N 1
ATOM 658 C CA . VAL A 1 83 ? -12.057 -0.264 11.453 1.00 92.19 83 VAL A CA 1
ATOM 659 C C . VAL A 1 83 ? -12.818 -1.580 11.612 1.00 92.19 83 VAL A C 1
ATOM 661 O O . VAL A 1 83 ? -12.626 -2.510 10.831 1.00 92.19 83 VAL A O 1
ATOM 664 N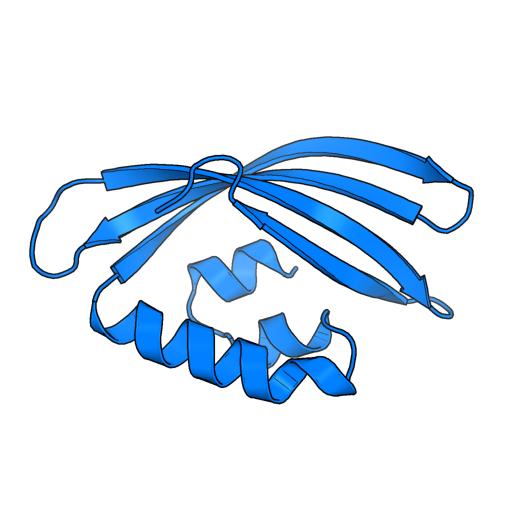 N . GLY A 1 84 ? -13.631 -1.686 12.667 1.00 89.44 84 GLY A N 1
ATOM 665 C CA . GLY A 1 84 ? -14.172 -2.977 13.108 1.00 89.44 84 GLY A CA 1
ATOM 666 C C . GLY A 1 84 ? -13.040 -3.934 13.501 1.00 89.44 84 GLY A C 1
ATOM 667 O O . GLY A 1 84 ? -12.195 -3.592 14.332 1.00 89.44 84 GLY A O 1
ATOM 668 N N . ASP A 1 85 ? -12.984 -5.092 12.848 1.00 90.81 85 ASP A N 1
ATOM 669 C CA . ASP A 1 85 ? -11.933 -6.100 13.045 1.00 90.81 85 ASP A CA 1
ATOM 670 C C . ASP A 1 85 ? -10.840 -6.095 11.975 1.00 90.81 85 ASP A C 1
ATOM 672 O O . ASP A 1 85 ? -9.958 -6.952 11.977 1.00 90.81 85 ASP A O 1
ATOM 676 N N . VAL A 1 86 ? -10.844 -5.099 11.087 1.00 91.75 86 VAL A N 1
ATOM 677 C CA . VAL A 1 86 ? -9.891 -5.012 9.977 1.00 91.75 86 VAL A CA 1
ATOM 678 C C . VAL A 1 86 ? -8.963 -3.817 10.160 1.00 91.75 86 VAL A C 1
ATOM 680 O O . VAL A 1 86 ? -9.393 -2.715 10.498 1.00 91.75 86 VAL A O 1
ATOM 683 N N . TRP A 1 87 ? -7.671 -4.019 9.910 1.00 93.69 87 TRP A N 1
ATOM 684 C CA . TRP A 1 87 ? -6.702 -2.931 9.802 1.00 93.69 87 TRP A CA 1
ATOM 685 C C . TRP A 1 87 ? -6.709 -2.359 8.389 1.00 93.69 87 TRP A C 1
ATOM 687 O O . TRP A 1 87 ? -6.477 -3.082 7.421 1.00 93.69 87 TRP A O 1
ATOM 697 N N . MET A 1 88 ? -6.951 -1.055 8.287 1.00 95.00 88 MET A N 1
ATOM 698 C CA . MET A 1 88 ? -6.925 -0.317 7.032 1.00 95.00 88 MET A CA 1
ATOM 699 C C . MET A 1 88 ? -5.774 0.683 7.016 1.00 95.00 88 MET A C 1
ATOM 701 O O . MET A 1 88 ? -5.544 1.398 7.993 1.00 95.00 88 MET A O 1
ATOM 705 N N . LEU A 1 89 ? -5.071 0.743 5.893 1.00 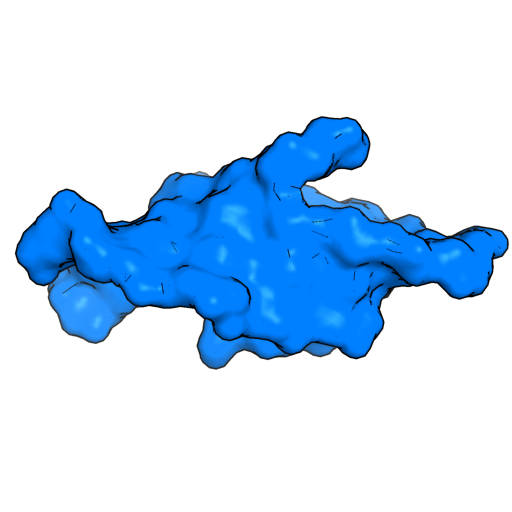94.19 89 LEU A N 1
ATOM 706 C CA . LEU A 1 89 ? -4.080 1.756 5.588 1.00 94.19 89 LEU A CA 1
ATOM 707 C C . LEU A 1 89 ? -4.815 3.060 5.267 1.00 94.19 89 LEU A C 1
ATOM 709 O O . LEU A 1 89 ? -5.606 3.128 4.321 1.00 94.19 89 LEU A O 1
ATOM 713 N N . ILE A 1 90 ? -4.582 4.085 6.080 1.00 92.06 90 ILE A N 1
ATOM 714 C CA . ILE A 1 90 ? -5.245 5.391 5.932 1.00 92.06 90 ILE A CA 1
ATOM 715 C C . ILE A 1 90 ? -4.345 6.423 5.253 1.00 92.06 90 ILE A C 1
ATOM 717 O O . ILE A 1 90 ? -4.843 7.338 4.585 1.00 92.06 90 ILE A O 1
ATOM 721 N N . GLU A 1 91 ? -3.039 6.219 5.386 1.00 88.00 91 GLU A N 1
ATOM 722 C CA . GLU A 1 91 ? -1.980 7.062 4.862 1.00 88.00 91 GLU A CA 1
ATOM 723 C C . GLU A 1 91 ? -0.750 6.185 4.611 1.00 88.00 91 GLU A C 1
ATOM 725 O O . GLU A 1 91 ? -0.410 5.312 5.416 1.00 88.00 91 GLU A O 1
ATOM 730 N N . TRP A 1 92 ? -0.107 6.396 3.471 1.00 85.19 92 TRP A N 1
ATOM 731 C CA . TRP A 1 92 ? 1.299 6.072 3.315 1.00 85.19 92 TRP A CA 1
ATOM 732 C C . TRP A 1 92 ? 1.986 7.354 2.903 1.00 85.19 92 TRP A C 1
ATOM 734 O O . TRP A 1 92 ? 1.389 8.135 2.163 1.00 85.19 92 TRP A O 1
ATOM 744 N N . ASP A 1 93 ? 3.251 7.487 3.267 1.00 80.56 93 ASP A N 1
ATOM 745 C CA . ASP A 1 93 ? 4.130 8.518 2.742 1.00 80.56 93 ASP A CA 1
ATOM 746 C C . ASP A 1 93 ? 5.505 7.901 2.489 1.00 80.56 93 ASP A C 1
ATOM 748 O O . ASP A 1 93 ? 6.070 7.267 3.391 1.00 80.56 93 ASP A O 1
ATOM 752 N N . PRO A 1 94 ? 6.047 8.006 1.264 1.00 73.00 94 PRO A N 1
ATOM 753 C CA . PRO A 1 94 ? 7.458 7.735 1.056 1.00 73.00 94 PRO A CA 1
ATOM 754 C C . PRO A 1 94 ? 8.268 8.796 1.816 1.00 73.00 94 PRO A C 1
ATOM 756 O O . PRO A 1 94 ? 8.055 9.989 1.621 1.00 73.00 94 PRO A O 1
ATOM 759 N N . GLU A 1 95 ? 9.175 8.367 2.695 1.00 60.09 95 GLU A N 1
ATOM 760 C CA . GLU A 1 95 ? 10.089 9.276 3.405 1.00 60.09 95 GLU A CA 1
ATOM 761 C C . GLU A 1 95 ? 11.109 9.895 2.433 1.00 60.09 95 GLU A C 1
ATOM 763 O O . GLU A 1 95 ? 11.551 11.022 2.637 1.00 60.09 95 GLU A O 1
ATOM 768 N N . ASP A 1 96 ? 11.401 9.207 1.325 1.00 53.22 96 ASP A N 1
ATOM 769 C CA . ASP A 1 96 ? 12.206 9.726 0.224 1.00 53.22 96 ASP A CA 1
ATOM 770 C C . ASP A 1 96 ? 11.299 10.247 -0.897 1.00 53.22 96 ASP A C 1
ATOM 772 O O . ASP A 1 96 ? 10.649 9.472 -1.608 1.00 53.22 96 ASP A O 1
ATOM 776 N N . GLY A 1 97 ? 11.257 11.572 -1.058 1.00 45.00 97 GLY A N 1
ATOM 777 C CA . GLY A 1 97 ? 10.599 12.237 -2.180 1.00 45.00 97 GLY A CA 1
ATOM 778 C C . GLY A 1 97 ? 11.208 11.790 -3.512 1.00 45.00 97 GLY A C 1
ATOM 779 O O . GLY A 1 97 ? 12.262 12.278 -3.912 1.00 45.00 97 GLY A O 1
ATOM 780 N N . LEU A 1 98 ? 10.552 10.837 -4.175 1.00 41.88 98 LEU A N 1
ATOM 781 C CA . LEU A 1 98 ? 10.797 10.459 -5.570 1.00 41.88 98 LEU A CA 1
ATOM 782 C C . LEU A 1 98 ? 9.927 11.274 -6.520 1.00 41.88 98 LEU A C 1
ATOM 784 O O . LEU A 1 98 ? 8.709 11.368 -6.244 1.00 41.88 98 LEU A O 1
#

Secondary structure (DSSP, 8-state):
-HHHHHHTT-HHHHHTTB-GGGHHHHHHHHHHHHHHEEEEEEEEEEEEEEETTEEEEEEEEEEEESSS--EEEEEEEEEEEEETTEEEEEEEEESS--

Radius of gyration: 13.52 Å; chains: 1; bounding box: 33×21×39 Å

Foldseek 3Di:
DQVVCLQVLVLVVNLVQADPVCSVVSNVVSVVVVVFKHWPDKDWDDWAAPDPFKIKTWMWTWMDTPVDRDTDIWIKIWIWGDDPNGIHTHDIDTPDDD